Protein AF-A0A935RMK0-F1 (afdb_monomer)

Foldseek 3Di:
DLVLVCVVCVVVVWHWDDDPLFSTWTCDVATETEDEFEDDLVCNVVRVVVLLVSQVVCCVVVVPVRYQAEYEYQADDDPVCVVVCCCQCVVPRYWYWYCHPVDTDTD

Nearest PDB structures (foldseek):
  1wtd-assembly1_B  TM=5.686E-01  e=7.836E-02  Escherichia coli
  1wtd-assembly1_A  TM=5.233E-01  e=7.557E-01  Escherichia coli
  5ekp-assembly1_A  TM=4.019E-01  e=1.573E+00  Synechocystis sp. PCC 6803 substr. Kazusa

Mean predicted aligned error: 4.11 Å

Secondary structure (DSSP, 8-state):
-HHHHHHHHHHTT---B--SS-SEEEEESEEEEEEEE---TTTHHHHHHHHHHHHHHHHHHTT-TTPEEEEEESS---TTTTHHHHIIIIIS-EEEEEEETTEEEE-

Solvent-accessible surface area (backbone atoms only — not comparable to full-atom values): 6062 Å² total; per-residue (Å²): 105,73,69,60,54,39,50,52,38,41,75,73,73,26,63,64,42,67,56,100,86,40,72,33,32,36,61,69,102,48,46,38,42,37,39,78,34,86,45,48,95,89,43,39,71,63,44,51,56,52,41,54,53,49,52,56,49,50,34,58,78,69,72,34,90,80,45,44,36,34,42,34,29,41,45,67,75,48,87,89,50,45,66,52,54,54,49,29,47,72,74,62,62,25,47,59,32,23,45,38,93,88,39,79,46,72,130

Structure (mmCIF, N/CA/C/O backbone):
data_AF-A0A935RMK0-F1
#
_entry.id   AF-A0A935RMK0-F1
#
loop_
_atom_site.group_PDB
_atom_site.id
_atom_site.type_symbol
_atom_site.label_atom_id
_atom_site.label_alt_id
_atom_site.label_comp_id
_atom_site.label_asym_id
_atom_site.label_entity_id
_atom_site.label_seq_id
_atom_site.pdbx_PDB_ins_code
_atom_site.Cartn_x
_atom_site.Cartn_y
_atom_site.Cartn_z
_atom_site.occupancy
_atom_site.B_iso_or_equiv
_atom_site.auth_seq_id
_atom_site.auth_comp_id
_atom_site.auth_asym_id
_atom_site.auth_atom_id
_atom_site.pdbx_PDB_model_num
ATOM 1 N N . MET A 1 1 ? -1.216 5.106 -11.099 1.00 72.62 1 MET A N 1
ATOM 2 C CA . MET A 1 1 ? -1.247 4.605 -9.718 1.00 72.62 1 MET A CA 1
ATOM 3 C C . MET A 1 1 ? -2.367 5.199 -8.866 1.00 72.62 1 MET A C 1
ATOM 5 O O . MET A 1 1 ? -3.455 4.656 -8.978 1.00 72.62 1 MET A O 1
ATOM 9 N N . ILE A 1 2 ? -2.209 6.303 -8.110 1.00 81.00 2 ILE A N 1
ATOM 10 C CA . ILE A 1 2 ? -3.229 6.750 -7.116 1.00 81.00 2 ILE A CA 1
ATOM 11 C C . ILE A 1 2 ? -4.658 6.828 -7.686 1.00 81.00 2 ILE A C 1
ATOM 13 O O . ILE A 1 2 ? -5.561 6.196 -7.141 1.00 81.00 2 ILE A O 1
ATOM 17 N N . ASN A 1 3 ? -4.862 7.544 -8.799 1.00 82.56 3 ASN A N 1
ATOM 18 C CA . ASN A 1 3 ? -6.203 7.743 -9.369 1.00 82.56 3 ASN A CA 1
ATOM 19 C C . ASN A 1 3 ? -6.888 6.425 -9.764 1.00 82.56 3 ASN A C 1
ATOM 21 O O . ASN A 1 3 ? -8.065 6.243 -9.483 1.00 82.56 3 ASN A O 1
ATOM 25 N N . ILE A 1 4 ? -6.146 5.481 -10.350 1.00 84.12 4 ILE A N 1
ATOM 26 C CA . ILE A 1 4 ? -6.695 4.188 -10.791 1.00 84.12 4 ILE A CA 1
ATOM 27 C C . ILE A 1 4 ? -7.083 3.335 -9.583 1.00 84.12 4 ILE A C 1
ATOM 29 O O . ILE A 1 4 ? -8.146 2.711 -9.577 1.00 84.12 4 ILE A O 1
ATOM 33 N N . THR A 1 5 ? -6.249 3.316 -8.540 1.00 85.94 5 THR A N 1
ATOM 34 C CA . THR A 1 5 ? -6.585 2.598 -7.307 1.00 85.94 5 THR A CA 1
ATOM 35 C C . THR A 1 5 ? -7.812 3.220 -6.639 1.00 85.94 5 THR A C 1
ATOM 37 O O . THR A 1 5 ? -8.713 2.493 -6.230 1.00 85.94 5 THR A O 1
ATOM 40 N N . ALA A 1 6 ? -7.909 4.553 -6.599 1.00 88.88 6 ALA A N 1
ATOM 41 C CA . ALA A 1 6 ? -9.068 5.259 -6.055 1.00 88.88 6 ALA A CA 1
ATOM 42 C C . ALA A 1 6 ? -10.364 4.976 -6.841 1.00 88.88 6 ALA A C 1
ATOM 44 O O . ALA A 1 6 ? -11.414 4.741 -6.238 1.00 88.88 6 ALA A O 1
ATOM 45 N N . GLU A 1 7 ? -10.298 4.937 -8.174 1.00 89.38 7 GLU A N 1
ATOM 46 C CA . GLU A 1 7 ? -11.427 4.569 -9.038 1.00 89.38 7 GLU A CA 1
ATOM 47 C C . GLU A 1 7 ? -11.905 3.141 -8.768 1.00 89.38 7 GLU A C 1
ATOM 49 O O . GLU A 1 7 ? -13.105 2.902 -8.640 1.00 89.38 7 GLU A O 1
ATOM 54 N N . ARG A 1 8 ? -10.980 2.190 -8.618 1.00 87.12 8 ARG A N 1
ATOM 55 C CA . ARG A 1 8 ? -11.317 0.788 -8.328 1.00 87.12 8 ARG A CA 1
ATOM 56 C C . ARG A 1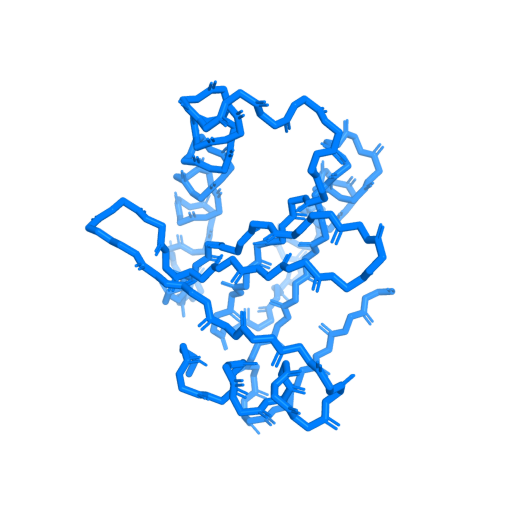 8 ? -11.903 0.605 -6.934 1.00 87.12 8 ARG A C 1
ATOM 58 O O . ARG A 1 8 ? -12.873 -0.132 -6.789 1.00 87.12 8 ARG A O 1
ATOM 65 N N . ILE A 1 9 ? -11.364 1.305 -5.936 1.00 89.50 9 ILE A N 1
ATOM 66 C CA . ILE A 1 9 ? -11.954 1.357 -4.594 1.00 89.50 9 ILE A CA 1
ATOM 67 C C . ILE A 1 9 ? -13.390 1.883 -4.674 1.00 89.50 9 ILE A C 1
ATOM 69 O O . ILE A 1 9 ? -14.294 1.282 -4.098 1.00 89.50 9 ILE A O 1
ATOM 73 N N . SER A 1 10 ? -13.612 2.958 -5.434 1.00 91.88 10 SER A N 1
ATOM 74 C CA . SER A 1 10 ? -14.947 3.537 -5.622 1.00 91.88 10 SER A CA 1
ATOM 75 C C . SER A 1 10 ? -15.898 2.574 -6.334 1.00 91.88 10 SER A C 1
ATOM 77 O O . SER A 1 10 ? -17.044 2.415 -5.920 1.00 91.88 10 SER A O 1
ATOM 79 N N . ALA A 1 11 ? -15.422 1.874 -7.367 1.00 89.94 11 ALA A N 1
ATOM 80 C CA . ALA A 1 11 ? -16.191 0.855 -8.082 1.00 89.94 11 ALA A CA 1
ATOM 81 C C . ALA A 1 11 ? -16.556 -0.349 -7.196 1.00 89.94 11 ALA A C 1
ATOM 83 O O . ALA A 1 11 ? -17.594 -0.971 -7.408 1.00 89.94 11 ALA A O 1
ATOM 84 N N . ALA A 1 12 ? -15.738 -0.647 -6.183 1.00 87.81 12 ALA A N 1
ATOM 85 C CA . ALA A 1 12 ? -16.020 -1.650 -5.159 1.00 87.81 12 ALA A CA 1
ATOM 86 C C . ALA A 1 12 ? -16.952 -1.142 -4.036 1.00 87.81 12 ALA A C 1
ATOM 88 O O . ALA A 1 12 ? -17.217 -1.874 -3.087 1.00 87.81 12 ALA A O 1
ATOM 89 N N . GLY A 1 13 ? -17.458 0.095 -4.127 1.00 91.62 13 GLY A N 1
ATOM 90 C CA . GLY A 1 13 ? -18.352 0.701 -3.133 1.00 91.62 13 GLY A CA 1
ATOM 91 C C . GLY A 1 13 ? -17.638 1.409 -1.977 1.00 91.62 13 GLY A C 1
ATOM 92 O O . GLY A 1 13 ? -18.292 1.852 -1.034 1.00 91.62 13 GLY A O 1
ATOM 93 N N . GLY A 1 14 ? -16.312 1.536 -2.037 1.00 92.31 14 GLY A N 1
ATOM 94 C CA . GLY A 1 14 ? -15.513 2.219 -1.027 1.00 92.31 14 GLY A CA 1
ATOM 95 C C . GLY A 1 14 ? -15.442 3.725 -1.259 1.00 92.31 14 GLY A C 1
ATOM 96 O O . GLY A 1 14 ? -15.593 4.208 -2.376 1.00 92.31 14 GLY A O 1
ATOM 97 N N . ILE A 1 15 ? -15.161 4.487 -0.203 1.00 94.56 15 ILE A N 1
ATOM 98 C CA . ILE A 1 15 ? -14.905 5.929 -0.310 1.00 94.56 15 ILE A CA 1
ATOM 99 C C . ILE A 1 15 ? -13.404 6.160 -0.108 1.00 94.56 15 ILE A C 1
ATOM 101 O O . ILE A 1 15 ? -12.961 6.155 1.047 1.00 94.56 15 ILE A O 1
ATOM 105 N N . PRO A 1 16 ? -12.614 6.338 -1.185 1.00 94.12 16 PRO A N 1
ATOM 106 C CA . PRO A 1 16 ? -11.190 6.605 -1.054 1.00 94.12 16 PRO A CA 1
ATOM 107 C C . PRO A 1 16 ? -10.965 7.950 -0.357 1.00 94.12 16 PRO A C 1
ATOM 109 O O . PRO A 1 16 ? -11.588 8.959 -0.691 1.00 94.12 16 PRO A O 1
ATOM 112 N N . LYS A 1 17 ? -10.061 7.962 0.619 1.00 93.88 17 LYS A N 1
ATOM 113 C CA . LYS A 1 17 ? -9.628 9.152 1.356 1.00 93.88 17 LYS A CA 1
ATOM 114 C C . LYS A 1 17 ? -8.117 9.281 1.255 1.00 93.88 17 LYS A C 1
ATOM 116 O O . LYS A 1 17 ? -7.423 8.273 1.218 1.00 93.88 17 LYS A O 1
ATOM 121 N N . SER A 1 18 ? -7.613 10.503 1.264 1.00 94.00 18 SER A N 1
ATOM 122 C CA . SER A 1 18 ? -6.180 10.796 1.307 1.00 94.00 18 SER A CA 1
ATOM 123 C C . SER A 1 18 ? -5.923 12.008 2.197 1.00 94.00 18 SER A C 1
ATOM 125 O O . SER A 1 18 ? -6.848 12.754 2.539 1.00 94.00 18 SER A O 1
ATOM 127 N N . ASN A 1 19 ? -4.675 12.178 2.619 1.00 90.56 19 ASN A N 1
ATOM 128 C CA . ASN A 1 19 ? -4.190 13.380 3.293 1.00 90.56 19 ASN A CA 1
ATOM 129 C C . ASN A 1 19 ? -2.699 13.580 2.973 1.00 90.56 19 ASN A C 1
ATOM 131 O O . ASN A 1 19 ? -2.134 12.821 2.193 1.00 90.56 19 ASN A O 1
ATOM 135 N N . ASP A 1 20 ? -2.062 14.581 3.580 1.00 88.19 20 ASP A N 1
ATOM 136 C CA . ASP A 1 20 ? -0.653 14.911 3.306 1.00 88.19 20 ASP A CA 1
ATOM 137 C C . ASP A 1 20 ? 0.340 13.783 3.646 1.00 88.19 20 ASP A C 1
ATOM 139 O O . ASP A 1 20 ? 1.469 13.795 3.161 1.00 88.19 20 ASP A O 1
ATOM 143 N N . LEU A 1 21 ? -0.056 12.827 4.493 1.00 86.31 21 LEU A N 1
ATOM 144 C CA . LEU A 1 21 ? 0.762 11.678 4.885 1.00 86.31 21 LEU A CA 1
ATOM 145 C C . LEU A 1 21 ? 0.386 10.418 4.098 1.00 86.31 21 LEU A C 1
ATOM 147 O O . LEU A 1 21 ? 1.261 9.672 3.683 1.00 86.31 21 LEU A O 1
ATOM 151 N N . ILE A 1 22 ? -0.909 10.161 3.919 1.00 90.69 22 ILE A N 1
ATOM 152 C CA . ILE A 1 22 ? -1.433 8.895 3.407 1.00 90.69 22 ILE A CA 1
ATOM 153 C C . ILE A 1 22 ? -1.907 9.076 1.969 1.00 90.69 22 ILE A C 1
ATOM 155 O O . ILE A 1 22 ? -2.881 9.796 1.723 1.00 90.69 22 ILE A O 1
ATOM 159 N N . ASP A 1 23 ? -1.281 8.332 1.055 1.00 91.06 23 ASP A N 1
ATOM 160 C CA . ASP A 1 23 ? -1.640 8.323 -0.365 1.00 91.06 23 ASP A CA 1
ATOM 161 C C . ASP A 1 23 ? -3.103 7.923 -0.580 1.00 91.06 23 ASP A C 1
ATOM 163 O O . ASP A 1 23 ? -3.829 8.570 -1.339 1.00 91.06 23 ASP A O 1
ATOM 167 N N . LEU A 1 24 ? -3.542 6.844 0.080 1.00 94.62 24 LEU A N 1
ATOM 168 C CA . LEU A 1 24 ? -4.924 6.380 0.019 1.00 94.62 24 LEU A CA 1
ATOM 169 C C . LEU A 1 24 ? -5.297 5.568 1.261 1.00 94.62 24 LEU A C 1
ATOM 171 O O . LEU A 1 24 ? -4.513 4.773 1.769 1.00 94.62 24 LEU A O 1
ATOM 175 N N . ALA A 1 25 ? -6.531 5.714 1.715 1.00 95.62 25 ALA A N 1
ATOM 176 C CA . ALA A 1 25 ? -7.143 4.867 2.724 1.00 95.62 25 ALA A CA 1
ATOM 177 C C . ALA A 1 25 ? -8.619 4.643 2.395 1.00 95.62 25 ALA A C 1
ATOM 179 O O . ALA A 1 25 ? -9.280 5.511 1.819 1.00 95.62 25 ALA A O 1
ATOM 180 N N . VAL A 1 26 ? -9.154 3.491 2.787 1.00 96.31 26 VAL A N 1
ATOM 181 C CA . VAL A 1 26 ? -10.587 3.199 2.679 1.00 96.31 26 VAL A CA 1
ATOM 182 C C . VAL A 1 26 ? -11.039 2.278 3.804 1.00 96.31 26 VAL A C 1
ATOM 184 O O . VAL A 1 26 ? -10.255 1.490 4.322 1.00 96.31 26 VAL A O 1
ATOM 187 N N . ASN A 1 27 ? -12.316 2.378 4.165 1.00 94.81 27 ASN A N 1
ATOM 188 C CA . ASN A 1 27 ? -13.004 1.388 4.979 1.00 94.81 27 ASN A CA 1
ATOM 189 C C . ASN A 1 27 ? -13.986 0.606 4.085 1.00 94.81 27 ASN A C 1
ATOM 191 O O . ASN A 1 27 ? -14.873 1.210 3.479 1.00 94.81 27 ASN A O 1
ATOM 195 N N . LEU A 1 28 ? -13.773 -0.705 3.968 1.00 89.25 28 LEU A N 1
ATOM 196 C CA . LEU A 1 28 ? -14.586 -1.677 3.223 1.00 89.25 28 LEU A CA 1
ATOM 197 C C . LEU A 1 28 ? -14.747 -2.914 4.112 1.00 89.25 28 LEU A C 1
ATOM 199 O O . LEU A 1 28 ? -14.003 -3.882 3.963 1.00 89.25 28 LEU A O 1
ATOM 203 N N . ASP A 1 29 ? -15.616 -2.816 5.120 1.00 90.19 29 ASP A N 1
ATOM 204 C CA . ASP A 1 29 ? -15.750 -3.730 6.273 1.00 90.19 29 ASP A CA 1
ATOM 20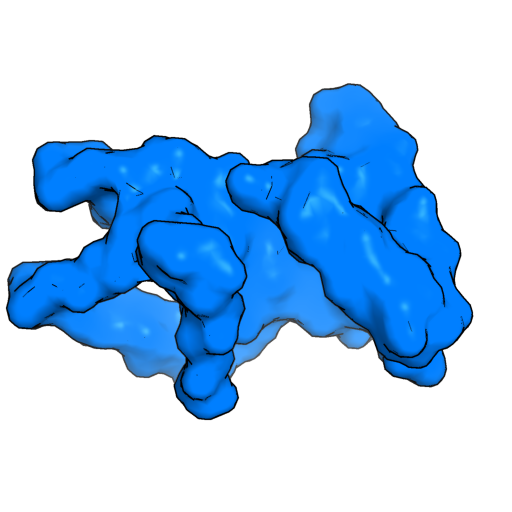5 C C . ASP A 1 29 ? -14.513 -3.794 7.193 1.00 90.19 29 ASP A C 1
ATOM 207 O O . ASP A 1 29 ? -14.652 -3.884 8.411 1.00 90.19 29 ASP A O 1
ATOM 211 N N . ASN A 1 30 ? -13.311 -3.634 6.635 1.00 93.62 30 ASN A N 1
ATOM 212 C CA . ASN A 1 30 ? -12.048 -3.428 7.332 1.00 93.62 30 ASN A CA 1
ATOM 213 C C . ASN A 1 30 ? -11.379 -2.125 6.872 1.00 93.62 30 ASN A C 1
ATOM 215 O O . ASN A 1 30 ? -11.663 -1.609 5.788 1.00 93.62 30 ASN A O 1
ATOM 219 N N . ASP A 1 31 ? -10.464 -1.601 7.688 1.00 96.25 31 ASP A N 1
ATOM 220 C CA . ASP A 1 31 ? -9.620 -0.473 7.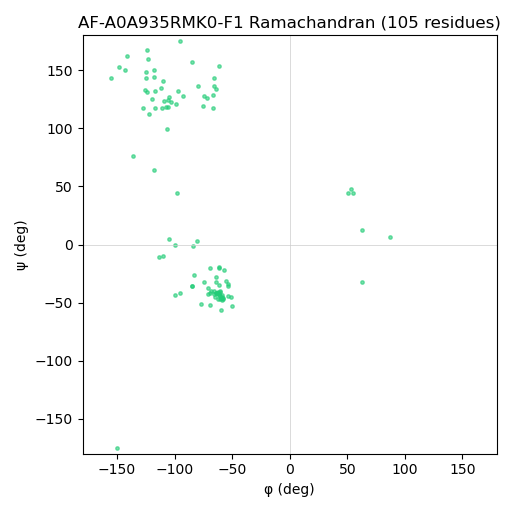296 1.00 96.25 31 ASP A CA 1
ATOM 221 C C . ASP A 1 31 ? -8.459 -0.948 6.414 1.00 96.25 31 ASP A C 1
ATOM 223 O O . ASP A 1 31 ? -7.796 -1.942 6.720 1.00 96.25 31 ASP A O 1
ATOM 227 N N . PHE A 1 32 ? -8.195 -0.205 5.342 1.00 96.81 32 PHE A N 1
ATOM 228 C CA . PHE A 1 32 ? -7.061 -0.396 4.444 1.00 96.81 32 PHE A CA 1
ATOM 229 C C . PHE A 1 32 ? -6.280 0.910 4.324 1.00 96.81 32 PHE A C 1
ATOM 231 O O . PHE A 1 32 ? -6.871 1.971 4.097 1.00 96.81 32 PHE A O 1
ATOM 238 N N . ILE A 1 33 ? -4.956 0.829 4.448 1.00 97.25 33 ILE A N 1
ATOM 239 C CA . ILE A 1 33 ? -4.030 1.950 4.254 1.00 97.25 33 ILE A CA 1
ATOM 240 C C . ILE A 1 33 ? -3.086 1.575 3.119 1.00 97.25 33 ILE A C 1
ATOM 242 O O . ILE A 1 33 ? -2.429 0.536 3.180 1.00 97.25 33 ILE A O 1
ATOM 246 N N . PHE A 1 34 ? -3.019 2.423 2.100 1.00 96.44 34 PHE A N 1
ATOM 247 C CA . PHE A 1 34 ? -2.204 2.208 0.917 1.00 96.44 34 PHE A CA 1
ATOM 248 C C . PHE A 1 34 ? -1.040 3.190 0.885 1.00 96.44 34 PHE A C 1
ATOM 250 O O . PHE A 1 34 ? -1.210 4.377 1.163 1.00 96.44 34 PHE A O 1
ATOM 257 N N . GLU A 1 35 ? 0.109 2.692 0.451 1.00 96.56 35 GLU A N 1
ATOM 258 C CA . GLU A 1 35 ? 1.276 3.491 0.092 1.00 96.56 35 GLU A CA 1
ATOM 259 C C . GLU A 1 35 ? 1.678 3.145 -1.341 1.00 96.56 35 GLU A C 1
ATOM 261 O O . GLU A 1 35 ? 1.798 1.972 -1.703 1.00 96.56 35 GLU A O 1
ATOM 266 N N . MET A 1 36 ? 1.897 4.167 -2.159 1.00 94.19 36 MET A N 1
ATOM 267 C CA . MET A 1 36 ? 2.129 4.048 -3.592 1.00 94.19 36 MET A CA 1
ATOM 268 C C . MET A 1 36 ? 3.590 4.366 -3.900 1.00 94.19 36 MET A C 1
ATOM 270 O O . MET A 1 36 ? 4.099 5.444 -3.599 1.00 94.19 36 MET A O 1
ATOM 274 N N . LYS A 1 37 ? 4.293 3.437 -4.547 1.00 93.69 37 LYS A N 1
ATOM 275 C CA . LYS A 1 37 ? 5.719 3.569 -4.854 1.00 93.69 37 LYS A CA 1
ATOM 276 C C . LYS A 1 37 ? 6.003 3.473 -6.342 1.00 93.69 37 LYS A C 1
ATOM 278 O O . LYS A 1 37 ? 5.916 2.406 -6.951 1.00 93.69 37 LYS A O 1
ATOM 283 N N . SER A 1 38 ? 6.437 4.597 -6.910 1.00 92.06 38 SER A N 1
ATOM 284 C CA . SER A 1 38 ? 7.051 4.611 -8.235 1.00 92.06 38 SER A CA 1
ATOM 285 C C . SER A 1 38 ? 8.383 3.881 -8.191 1.00 92.06 38 SER A C 1
ATOM 287 O O . SER A 1 38 ? 9.301 4.269 -7.459 1.00 92.06 38 SER A O 1
ATOM 289 N N . THR A 1 39 ? 8.468 2.796 -8.953 1.00 92.25 39 THR A N 1
ATOM 290 C CA . THR A 1 39 ? 9.578 1.848 -8.899 1.00 92.25 39 THR A CA 1
ATOM 291 C C . THR A 1 39 ? 10.218 1.642 -10.265 1.00 92.25 39 THR A C 1
ATOM 293 O O . THR A 1 39 ? 9.565 1.625 -11.305 1.00 92.25 39 THR A O 1
ATOM 296 N N . THR A 1 40 ? 11.535 1.481 -10.248 1.00 90.31 40 THR A N 1
ATOM 297 C CA . THR A 1 40 ? 12.370 1.028 -11.360 1.00 90.31 40 THR A CA 1
ATOM 298 C C . THR A 1 40 ? 13.154 -0.197 -10.905 1.00 90.31 40 THR A C 1
ATOM 300 O O . THR A 1 40 ? 13.248 -0.464 -9.701 1.00 90.31 40 THR A O 1
ATOM 303 N N . ASP A 1 41 ? 13.771 -0.912 -11.846 1.00 87.38 41 ASP A N 1
ATOM 304 C CA . ASP A 1 41 ? 14.613 -2.072 -11.528 1.00 87.38 41 ASP A CA 1
ATOM 305 C C . ASP A 1 41 ? 15.737 -1.730 -10.534 1.00 87.38 41 ASP A C 1
ATOM 307 O O . ASP A 1 41 ? 16.081 -2.542 -9.675 1.00 87.38 41 ASP A O 1
ATOM 311 N N . ASP A 1 42 ? 16.240 -0.493 -10.578 1.00 91.06 42 ASP A N 1
ATOM 312 C CA . ASP A 1 42 ? 17.339 -0.031 -9.726 1.00 91.06 42 ASP A CA 1
ATOM 313 C C . ASP A 1 42 ? 16.895 0.415 -8.327 1.00 91.06 42 ASP A C 1
ATOM 315 O O . ASP A 1 42 ? 17.690 0.403 -7.384 1.00 91.06 42 ASP A O 1
ATOM 319 N N . ASN A 1 43 ? 15.640 0.849 -8.164 1.00 94.44 43 ASN A N 1
ATOM 320 C CA . ASN A 1 43 ? 15.201 1.506 -6.931 1.00 94.44 43 ASN A CA 1
ATOM 321 C C . ASN A 1 43 ? 14.165 0.709 -6.123 1.00 94.44 43 ASN A C 1
ATOM 323 O O . ASN A 1 43 ? 13.932 1.063 -4.960 1.00 94.44 43 ASN A O 1
ATOM 327 N N . VAL A 1 44 ? 13.594 -0.364 -6.686 1.00 94.19 44 VAL A N 1
ATOM 328 C CA . VAL A 1 44 ? 12.460 -1.113 -6.115 1.00 94.19 44 VAL A CA 1
ATOM 329 C C . VAL A 1 44 ? 12.688 -1.509 -4.655 1.00 94.19 44 VAL A C 1
ATOM 331 O O . VAL A 1 44 ? 11.858 -1.233 -3.792 1.00 94.19 44 VAL A O 1
ATOM 334 N N . ARG A 1 45 ? 13.883 -2.015 -4.325 1.00 94.88 45 ARG A N 1
ATOM 335 C CA . ARG A 1 45 ? 14.254 -2.383 -2.949 1.00 94.88 45 ARG A CA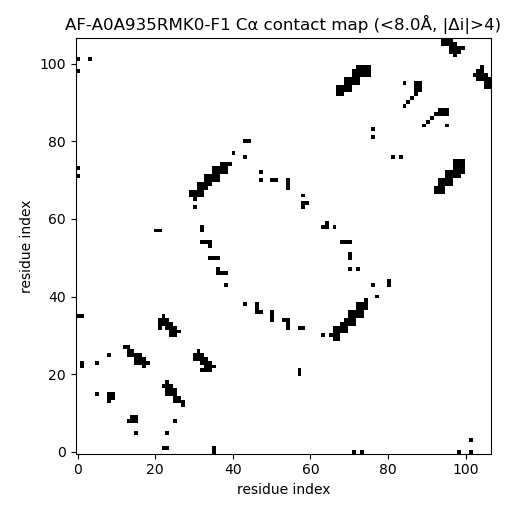 1
ATOM 336 C C . ARG A 1 45 ? 14.198 -1.201 -1.987 1.00 94.88 45 ARG A C 1
ATOM 338 O O . ARG A 1 45 ? 13.755 -1.340 -0.849 1.00 94.88 45 ARG A O 1
ATOM 345 N N . SER A 1 46 ? 14.723 -0.055 -2.413 1.00 96.62 46 SER A N 1
ATOM 346 C CA . SER A 1 46 ? 14.786 1.142 -1.572 1.00 96.62 46 SER A CA 1
ATOM 347 C C . SER A 1 46 ? 13.398 1.744 -1.361 1.00 96.62 46 SER A C 1
ATOM 349 O O . SER A 1 46 ? 13.086 2.172 -0.252 1.00 96.62 46 SER A O 1
ATOM 351 N N . GLN A 1 47 ? 12.549 1.711 -2.390 1.00 96.94 47 GLN A N 1
ATOM 352 C CA . GLN A 1 47 ? 11.184 2.219 -2.326 1.00 96.94 47 GLN A CA 1
ATOM 353 C C . GLN A 1 47 ? 10.283 1.336 -1.470 1.00 96.94 47 GLN A C 1
ATOM 355 O O . GLN A 1 47 ? 9.562 1.865 -0.629 1.00 96.94 47 GLN A O 1
ATOM 360 N N . ILE A 1 48 ? 10.391 0.010 -1.596 1.00 96.25 48 ILE A N 1
ATOM 361 C CA . ILE A 1 48 ? 9.642 -0.927 -0.750 1.00 96.25 48 ILE A CA 1
ATOM 362 C C . ILE A 1 48 ? 9.991 -0.720 0.720 1.00 96.25 48 ILE A C 1
ATOM 364 O O . ILE A 1 48 ? 9.102 -0.587 1.550 1.00 96.25 48 ILE A O 1
ATOM 368 N N . ARG A 1 49 ? 11.281 -0.603 1.057 1.00 97.50 49 ARG A N 1
ATOM 369 C CA . ARG A 1 49 ? 11.709 -0.355 2.445 1.00 97.50 49 ARG A CA 1
ATOM 370 C C . ARG A 1 49 ? 11.124 0.931 3.022 1.00 97.50 49 ARG A C 1
ATOM 372 O O . ARG A 1 49 ? 10.674 0.919 4.162 1.00 97.50 49 ARG A O 1
ATOM 379 N N . LYS A 1 50 ? 11.120 2.011 2.234 1.00 97.88 50 LYS A N 1
ATOM 380 C CA . LYS A 1 50 ? 10.484 3.277 2.622 1.00 97.88 50 LYS A CA 1
ATOM 381 C C . LYS A 1 50 ? 8.980 3.095 2.820 1.00 97.88 50 LYS A C 1
ATOM 383 O O . LYS A 1 50 ? 8.460 3.486 3.860 1.00 97.88 50 LYS A O 1
ATOM 388 N N . GLY A 1 51 ? 8.317 2.434 1.873 1.00 97.69 51 GLY A N 1
ATOM 389 C CA . GLY A 1 51 ? 6.878 2.213 1.937 1.00 97.69 51 GLY A CA 1
ATOM 390 C C . GLY A 1 51 ? 6.457 1.379 3.144 1.00 97.69 51 GLY A C 1
ATOM 391 O O . GLY A 1 51 ? 5.520 1.746 3.837 1.00 97.69 51 GLY A O 1
ATOM 392 N N . VAL A 1 52 ? 7.215 0.334 3.484 1.00 98.31 52 VAL A N 1
ATOM 393 C CA . VAL A 1 52 ? 6.993 -0.457 4.706 1.00 98.31 52 VAL A CA 1
ATOM 394 C C . VAL A 1 52 ? 7.089 0.414 5.959 1.00 98.31 52 VAL A C 1
ATOM 396 O O . VAL A 1 52 ? 6.209 0.346 6.814 1.00 98.31 52 VAL A O 1
ATOM 399 N N . SER A 1 53 ? 8.130 1.250 6.080 1.00 98.12 53 SER A N 1
ATOM 400 C CA . SER A 1 53 ? 8.253 2.138 7.245 1.00 98.12 53 SER A CA 1
ATOM 401 C C . SER A 1 53 ? 7.099 3.135 7.345 1.00 98.12 53 SER A C 1
ATOM 403 O O . SER A 1 53 ? 6.563 3.323 8.432 1.00 98.12 53 SER A O 1
ATOM 405 N N . GLN A 1 54 ? 6.681 3.707 6.216 1.00 98.12 54 GLN A N 1
ATOM 406 C CA . GLN A 1 54 ? 5.570 4.654 6.152 1.00 98.12 54 GLN A CA 1
ATOM 407 C C . GLN A 1 54 ? 4.242 3.990 6.523 1.00 98.12 54 GLN A C 1
ATOM 409 O O . GLN A 1 54 ? 3.516 4.508 7.359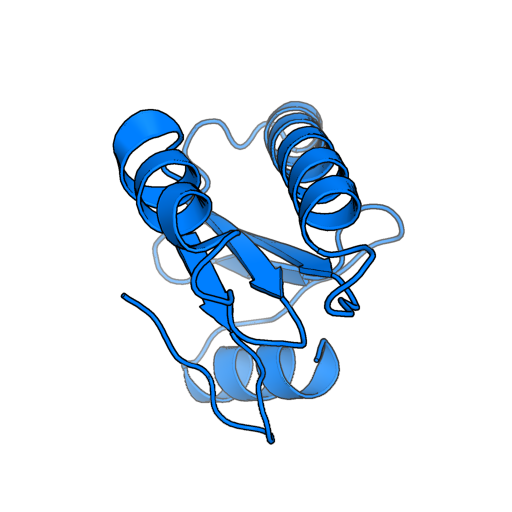 1.00 98.12 54 GLN A O 1
ATOM 414 N N . LEU A 1 55 ? 3.954 2.798 5.995 1.00 98.38 55 LEU A N 1
ATOM 415 C CA . LEU A 1 55 ? 2.731 2.059 6.314 1.00 98.38 55 LEU A CA 1
ATOM 416 C C . LEU A 1 55 ? 2.613 1.759 7.814 1.00 98.38 55 LEU A C 1
ATOM 418 O O . LEU A 1 55 ? 1.556 1.991 8.403 1.00 98.38 55 LEU A O 1
ATOM 422 N N . TYR A 1 56 ? 3.694 1.301 8.453 1.00 98.06 56 TYR A N 1
ATOM 423 C CA . TYR A 1 56 ? 3.692 1.091 9.903 1.00 98.06 56 TYR A CA 1
ATOM 424 C C . TYR A 1 56 ? 3.542 2.400 10.687 1.00 98.06 56 TYR A C 1
ATOM 426 O O . TYR A 1 56 ? 2.803 2.436 11.673 1.00 98.06 56 TYR A O 1
ATOM 434 N N . GLU A 1 57 ? 4.197 3.477 10.249 1.00 97.81 57 GLU A N 1
ATOM 435 C CA . GLU A 1 57 ? 4.052 4.801 10.855 1.00 97.81 57 GLU A CA 1
ATOM 436 C C . GLU A 1 57 ? 2.604 5.300 10.765 1.00 97.81 57 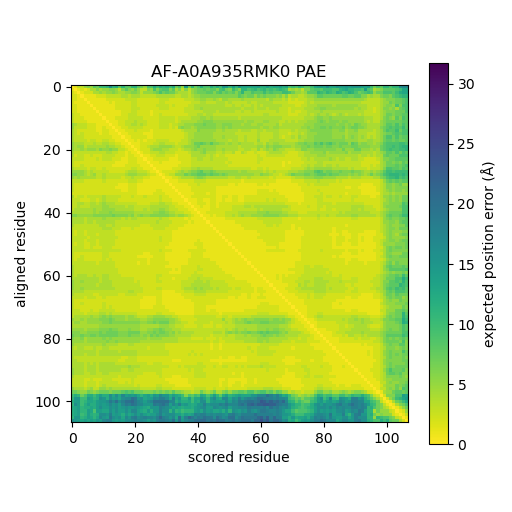GLU A C 1
ATOM 438 O O . GLU A 1 57 ? 2.028 5.710 11.771 1.00 97.81 57 GLU A O 1
ATOM 443 N N . TYR A 1 58 ? 1.967 5.196 9.600 1.00 96.69 58 TYR A N 1
ATOM 444 C CA . TYR A 1 58 ? 0.592 5.650 9.396 1.00 96.69 58 TYR A CA 1
ATOM 445 C C . TYR A 1 58 ? -0.394 4.824 10.214 1.00 96.69 58 TYR A C 1
ATOM 447 O O . TYR A 1 58 ? -1.279 5.386 10.859 1.00 96.69 58 TYR A O 1
ATOM 455 N N . LYS A 1 59 ? -0.208 3.500 10.256 1.00 96.12 59 LYS A N 1
ATOM 456 C CA . LYS A 1 59 ? -0.995 2.596 11.102 1.00 96.12 59 LYS A CA 1
ATOM 457 C C . LYS A 1 59 ? -0.978 3.036 12.567 1.00 96.12 59 LYS A C 1
ATOM 459 O O . LYS A 1 59 ? -2.025 3.083 13.217 1.00 96.12 59 LYS A O 1
ATOM 464 N N . TYR A 1 60 ? 0.207 3.400 13.058 1.00 96.81 60 TYR A N 1
ATOM 465 C CA . TYR A 1 60 ? 0.409 3.898 14.414 1.00 96.81 60 TYR A CA 1
ATOM 466 C C . TYR A 1 60 ? -0.217 5.286 14.625 1.00 96.81 60 TYR A C 1
ATOM 468 O O . TYR A 1 60 ? -1.028 5.459 15.534 1.00 96.81 60 TYR A O 1
ATOM 476 N N . LEU A 1 61 ? 0.092 6.264 13.766 1.00 95.44 61 LEU A N 1
ATOM 477 C CA . LEU A 1 61 ? -0.373 7.652 13.901 1.00 95.44 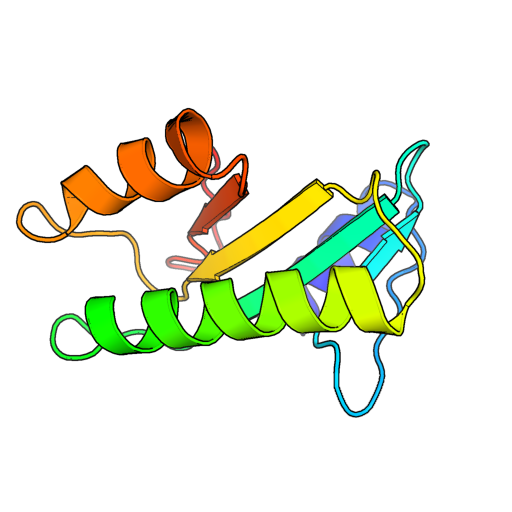61 LEU A CA 1
ATOM 478 C C . LEU A 1 61 ? -1.895 7.795 13.781 1.00 95.44 61 LEU A C 1
ATOM 480 O O . LEU A 1 61 ? -2.482 8.657 14.432 1.00 95.44 61 LEU A O 1
ATOM 484 N N . GLN A 1 62 ? -2.544 6.952 12.976 1.00 93.38 62 GLN A N 1
ATOM 485 C CA . GLN A 1 62 ? -4.002 6.949 12.820 1.00 93.38 62 GLN A CA 1
ATOM 486 C C . GLN A 1 62 ? -4.726 6.136 13.905 1.00 93.38 62 GLN A C 1
ATOM 488 O O . GLN A 1 62 ? -5.956 6.070 13.893 1.00 93.38 62 GLN A O 1
ATOM 493 N N . ASN A 1 63 ? -3.990 5.513 14.836 1.00 95.56 63 ASN A N 1
ATOM 494 C CA . ASN A 1 63 ? -4.529 4.606 15.849 1.00 95.56 63 ASN A CA 1
ATOM 495 C C . ASN A 1 63 ? -5.387 3.482 15.229 1.00 95.56 63 ASN A C 1
ATOM 497 O O . ASN A 1 63 ? -6.518 3.229 15.652 1.00 95.56 63 ASN A O 1
ATOM 501 N N . LYS A 1 64 ? -4.853 2.831 14.185 1.00 95.62 64 LYS A N 1
ATOM 502 C CA . LYS A 1 64 ? -5.517 1.760 13.424 1.00 95.62 64 LYS A CA 1
ATOM 503 C C . LYS A 1 64 ? -4.744 0.435 13.518 1.00 95.62 64 LYS A C 1
ATOM 505 O O . LYS A 1 64 ? -4.252 -0.051 12.502 1.00 95.62 64 LYS A O 1
ATOM 510 N N . PRO A 1 65 ? -4.614 -0.180 14.707 1.00 95.38 65 PRO A N 1
ATOM 511 C CA . PRO A 1 65 ? -3.798 -1.386 14.902 1.00 95.38 65 PRO A CA 1
ATOM 512 C C . PRO A 1 65 ? -4.267 -2.601 14.085 1.00 95.38 65 PRO A C 1
ATOM 514 O O . PRO A 1 65 ? -3.459 -3.484 13.803 1.00 95.38 65 PRO A O 1
ATOM 517 N N . ASP A 1 66 ? -5.516 -2.600 13.623 1.00 96.62 66 ASP A N 1
ATOM 518 C CA . ASP A 1 66 ? -6.102 -3.685 12.829 1.00 96.62 66 ASP A CA 1
ATOM 519 C C . ASP A 1 66 ? -6.222 -3.341 11.335 1.00 96.62 66 ASP A C 1
ATOM 521 O O . ASP A 1 66 ? -6.781 -4.114 10.563 1.00 96.62 66 ASP A O 1
ATOM 525 N N . ALA A 1 67 ? -5.706 -2.183 10.894 1.00 96.88 67 ALA A N 1
ATOM 526 C CA . ALA A 1 67 ? -5.723 -1.847 9.474 1.00 96.88 67 ALA A CA 1
ATOM 527 C C . ALA A 1 67 ? -4.845 -2.805 8.662 1.00 96.88 67 ALA A C 1
ATOM 529 O O . ALA A 1 67 ? -3.697 -3.089 9.035 1.00 96.88 67 ALA A O 1
ATOM 530 N N . ASN A 1 68 ? -5.389 -3.218 7.519 1.00 97.50 68 ASN A N 1
ATOM 531 C CA . ASN A 1 68 ? -4.694 -3.951 6.474 1.00 97.50 68 ASN A CA 1
ATOM 532 C C . ASN A 1 68 ? -3.778 -2.982 5.726 1.00 97.50 68 ASN A C 1
ATOM 534 O O . ASN A 1 68 ? -4.206 -1.911 5.281 1.00 97.50 68 ASN A O 1
ATOM 538 N N . LEU A 1 69 ? -2.509 -3.347 5.602 1.00 98.00 69 LEU A N 1
ATOM 539 C CA . LEU A 1 69 ? -1.508 -2.523 4.942 1.00 98.00 69 LEU A CA 1
ATOM 540 C C . LEU A 1 69 ? -1.338 -2.987 3.505 1.00 98.00 69 LEU A C 1
ATOM 542 O O . LEU A 1 69 ? -1.192 -4.179 3.249 1.00 98.00 69 LEU A O 1
ATOM 546 N N . VAL A 1 70 ? -1.346 -2.039 2.574 1.00 96.62 70 VAL A N 1
ATOM 547 C CA . VAL A 1 70 ? -1.233 -2.322 1.147 1.00 96.62 70 VAL A CA 1
ATOM 548 C C . VAL A 1 70 ? -0.104 -1.490 0.563 1.00 96.62 70 VAL A C 1
ATOM 550 O O . VAL A 1 70 ? -0.151 -0.262 0.549 1.00 96.62 70 VAL A O 1
ATOM 553 N N . LEU A 1 71 ? 0.925 -2.154 0.056 1.00 96.12 71 LEU A N 1
ATOM 554 C CA . LEU A 1 71 ? 1.986 -1.507 -0.696 1.00 96.12 71 LEU A CA 1
ATOM 555 C C . LEU A 1 71 ? 1.716 -1.695 -2.185 1.00 96.12 71 LEU A C 1
ATOM 557 O O . LEU A 1 71 ? 1.648 -2.822 -2.670 1.00 96.12 71 LEU A O 1
ATOM 561 N N . VAL A 1 72 ? 1.588 -0.595 -2.918 1.00 93.75 72 VAL A N 1
ATOM 562 C CA . VAL A 1 72 ? 1.404 -0.625 -4.369 1.00 93.75 72 VAL A CA 1
ATOM 563 C C . VAL A 1 72 ? 2.702 -0.203 -5.040 1.00 93.75 72 VAL A C 1
ATOM 565 O O . VAL A 1 72 ? 3.232 0.872 -4.760 1.00 93.75 72 VAL A O 1
ATOM 568 N N . VAL A 1 73 ? 3.225 -1.040 -5.930 1.00 92.00 73 VAL A N 1
ATOM 569 C CA . VAL A 1 73 ? 4.434 -0.759 -6.710 1.00 92.00 73 VAL A CA 1
ATOM 570 C C . VAL A 1 73 ? 4.086 -0.586 -8.183 1.00 92.00 73 VAL A C 1
ATOM 572 O O . VAL A 1 73 ? 3.332 -1.366 -8.755 1.00 92.00 73 VAL A O 1
ATOM 575 N N . GLU A 1 74 ? 4.650 0.442 -8.815 1.00 88.56 74 GLU A N 1
ATOM 576 C CA . GLU A 1 74 ? 4.407 0.733 -10.237 1.00 88.56 74 GLU A CA 1
ATOM 577 C C . GLU A 1 74 ? 4.867 -0.400 -11.169 1.00 88.56 74 GLU A C 1
ATOM 579 O O . GLU A 1 74 ? 4.240 -0.660 -12.193 1.00 88.56 74 GLU A O 1
ATOM 584 N N . ARG A 1 75 ? 5.958 -1.092 -10.825 1.00 85.38 75 ARG A N 1
ATOM 585 C CA . ARG A 1 75 ? 6.488 -2.208 -11.611 1.00 85.38 75 ARG A CA 1
ATOM 586 C C . ARG A 1 75 ? 6.466 -3.508 -10.816 1.00 85.38 75 ARG A C 1
ATOM 588 O O . ARG A 1 75 ? 6.733 -3.483 -9.614 1.00 85.38 75 ARG A O 1
ATOM 595 N N . PRO A 1 76 ? 6.200 -4.648 -11.480 1.00 83.94 76 PRO A N 1
ATOM 596 C CA . PRO A 1 76 ? 6.287 -5.950 -10.836 1.00 83.94 76 PRO A CA 1
ATOM 597 C C . PRO A 1 76 ? 7.711 -6.221 -10.341 1.00 83.94 76 PRO A C 1
ATOM 599 O O . PRO A 1 76 ? 8.691 -5.704 -10.885 1.00 83.94 76 PRO A O 1
ATOM 602 N N . LEU A 1 77 ? 7.823 -7.059 -9.311 1.00 88.75 77 LEU A N 1
ATOM 603 C CA . LEU A 1 77 ? 9.119 -7.515 -8.823 1.00 88.75 77 LEU A CA 1
ATOM 604 C C . LEU A 1 77 ? 9.805 -8.384 -9.882 1.00 88.75 77 LEU A C 1
ATOM 606 O O . LEU A 1 77 ? 9.160 -9.135 -10.612 1.00 88.75 77 LEU A O 1
ATOM 610 N N . ASN A 1 78 ? 11.127 -8.261 -9.975 1.00 88.19 78 ASN A N 1
ATOM 611 C CA . ASN A 1 78 ? 11.936 -9.103 -10.846 1.00 88.19 78 ASN A CA 1
ATOM 612 C C . ASN A 1 78 ? 12.503 -10.286 -10.050 1.00 88.19 78 ASN A C 1
ATOM 614 O O . ASN A 1 78 ? 12.375 -10.355 -8.829 1.00 88.19 78 ASN A O 1
ATOM 618 N N . VAL A 1 79 ? 13.186 -11.208 -10.731 1.00 88.06 79 VAL A N 1
ATOM 619 C CA . VAL A 1 79 ? 13.738 -12.429 -10.110 1.00 88.06 79 VAL A CA 1
ATOM 620 C C . VAL A 1 79 ? 14.624 -12.124 -8.892 1.00 88.06 79 VAL A C 1
ATOM 622 O O . VAL A 1 79 ? 14.619 -12.877 -7.922 1.00 88.06 79 VAL A O 1
ATOM 625 N N . VAL A 1 80 ? 15.359 -11.006 -8.904 1.00 88.75 80 VAL A N 1
ATOM 626 C CA . VAL A 1 80 ? 16.253 -10.609 -7.803 1.00 88.75 80 VAL A CA 1
ATOM 627 C C . VAL A 1 80 ? 15.470 -10.085 -6.598 1.00 88.75 80 VAL A C 1
ATOM 629 O O . VAL A 1 80 ? 15.899 -10.261 -5.455 1.00 88.75 80 VAL A O 1
ATOM 632 N N . THR A 1 81 ? 14.329 -9.436 -6.824 1.00 91.06 81 THR A N 1
ATOM 633 C CA . THR A 1 81 ? 13.481 -8.879 -5.762 1.00 91.06 81 THR A CA 1
ATOM 634 C C . THR A 1 81 ? 12.286 -9.751 -5.405 1.00 91.06 81 THR A C 1
ATOM 636 O O . THR A 1 81 ? 11.585 -9.413 -4.459 1.00 91.06 81 THR A O 1
ATOM 639 N N . GLN A 1 82 ? 12.105 -10.900 -6.061 1.00 90.06 82 GLN A N 1
ATOM 640 C CA . GLN A 1 82 ? 10.967 -11.803 -5.868 1.00 90.06 82 GLN A CA 1
ATOM 641 C C . GLN A 1 82 ? 10.755 -12.219 -4.407 1.00 90.06 82 GLN A C 1
ATOM 643 O O . GLN A 1 82 ? 9.618 -12.307 -3.956 1.00 90.06 82 GLN A O 1
ATOM 648 N N . TRP A 1 83 ? 11.838 -12.403 -3.644 1.00 93.88 83 TRP A N 1
ATOM 649 C CA . TRP A 1 83 ? 11.775 -12.734 -2.213 1.00 93.88 83 TRP A CA 1
ATOM 650 C C . TRP A 1 83 ? 10.993 -11.700 -1.385 1.00 93.88 83 TRP A C 1
ATOM 652 O O . TRP A 1 83 ? 10.525 -12.007 -0.291 1.00 93.88 83 TRP A O 1
ATOM 662 N N . MET A 1 84 ? 10.845 -10.465 -1.882 1.00 94.50 84 MET A N 1
ATOM 663 C CA . MET A 1 84 ? 10.084 -9.429 -1.189 1.00 94.50 84 MET A CA 1
ATOM 664 C C . MET A 1 84 ? 8.582 -9.714 -1.164 1.00 94.50 84 MET A C 1
ATOM 666 O O . MET A 1 84 ? 7.928 -9.180 -0.279 1.00 94.50 84 MET A O 1
ATOM 670 N N . HIS A 1 85 ? 8.047 -10.558 -2.057 1.00 92.81 85 HIS A N 1
ATOM 671 C CA . HIS A 1 85 ? 6.663 -11.038 -1.936 1.00 92.81 85 HIS A CA 1
ATOM 672 C C . HIS A 1 85 ? 6.468 -11.778 -0.609 1.00 92.81 85 HIS A C 1
ATOM 674 O O . HIS A 1 85 ? 5.651 -11.368 0.207 1.00 92.81 85 HIS A O 1
ATOM 680 N N . GLU A 1 86 ? 7.276 -12.812 -0.355 1.00 93.25 86 GLU A N 1
ATOM 681 C CA . GLU A 1 86 ? 7.198 -13.602 0.882 1.00 93.25 86 GLU A CA 1
ATOM 682 C C . GLU A 1 86 ? 7.470 -12.734 2.116 1.00 93.25 86 GLU A C 1
ATOM 684 O O . GLU A 1 86 ? 6.750 -12.806 3.110 1.00 93.25 86 GLU A O 1
ATOM 689 N N . TYR A 1 87 ? 8.469 -11.851 2.036 1.00 96.50 87 TYR A N 1
ATOM 690 C CA . TYR A 1 87 ? 8.764 -10.913 3.118 1.00 96.50 87 TYR A CA 1
ATOM 691 C C . TYR A 1 87 ? 7.595 -9.964 3.424 1.00 96.50 87 TYR A C 1
ATOM 693 O O . TYR A 1 87 ? 7.345 -9.670 4.586 1.00 96.50 87 TYR A O 1
ATOM 701 N N . LEU A 1 88 ? 6.886 -9.450 2.418 1.00 97.00 88 LEU A N 1
ATOM 702 C CA . LEU A 1 88 ? 5.785 -8.516 2.654 1.00 97.00 88 LEU A CA 1
ATOM 703 C C . LEU A 1 88 ? 4.527 -9.240 3.130 1.00 97.00 88 LEU A C 1
ATOM 705 O O . LEU A 1 88 ? 3.986 -8.884 4.171 1.00 97.00 88 LEU A O 1
ATOM 709 N N . GLU A 1 89 ? 4.092 -10.277 2.424 1.00 95.12 89 GLU A N 1
ATOM 710 C CA . GLU A 1 89 ? 2.783 -10.884 2.676 1.00 95.12 89 GLU A CA 1
ATOM 711 C C . GLU A 1 89 ? 2.809 -11.924 3.795 1.00 95.12 89 GLU A C 1
ATOM 713 O O . GLU A 1 89 ? 1.861 -12.005 4.566 1.00 95.12 89 GLU A O 1
ATOM 718 N N . GLN A 1 90 ? 3.890 -12.702 3.926 1.00 94.31 90 GLN A N 1
ATOM 719 C CA . GLN A 1 90 ? 3.957 -13.788 4.912 1.00 94.31 90 GLN A CA 1
ATOM 720 C C . GLN A 1 90 ? 4.635 -13.354 6.217 1.00 94.31 90 GLN A C 1
ATOM 722 O O . GLN A 1 90 ? 4.166 -13.717 7.292 1.00 94.31 90 GLN A O 1
ATOM 727 N N . ASP A 1 91 ? 5.734 -12.590 6.146 1.00 97.31 91 ASP A N 1
ATOM 728 C CA . ASP A 1 91 ? 6.462 -12.133 7.347 1.00 97.31 91 ASP A CA 1
ATOM 729 C C . ASP A 1 91 ? 5.867 -10.850 7.944 1.00 97.31 91 ASP A C 1
ATOM 731 O O . ASP A 1 91 ? 5.863 -10.678 9.164 1.00 97.31 91 ASP A O 1
ATOM 735 N N . ARG A 1 92 ? 5.374 -9.930 7.103 1.00 97.06 92 ARG A N 1
ATOM 736 C CA . ARG A 1 92 ? 4.983 -8.575 7.534 1.00 97.06 92 ARG A CA 1
ATOM 737 C C . ARG A 1 92 ? 3.492 -8.286 7.519 1.00 97.06 92 ARG A C 1
ATOM 739 O O . ARG A 1 92 ? 3.119 -7.252 8.078 1.00 97.06 92 ARG A O 1
ATOM 746 N N . ASP A 1 93 ? 2.689 -9.173 6.935 1.00 96.31 93 ASP A N 1
ATOM 747 C CA . ASP A 1 93 ? 1.244 -8.994 6.744 1.00 96.31 93 ASP A CA 1
ATOM 748 C C . ASP A 1 93 ? 0.915 -7.678 6.003 1.00 96.31 93 ASP A C 1
ATOM 750 O O . ASP A 1 93 ? 0.073 -6.871 6.400 1.00 96.31 93 ASP A O 1
ATOM 754 N N . ILE A 1 94 ? 1.679 -7.414 4.938 1.00 97.69 94 ILE A N 1
ATOM 755 C CA . ILE A 1 94 ? 1.506 -6.283 4.026 1.00 97.69 94 ILE A CA 1
ATOM 756 C C . ILE A 1 94 ? 1.178 -6.847 2.646 1.00 97.69 94 ILE A C 1
ATOM 758 O O . ILE A 1 94 ? 2.010 -7.510 2.029 1.00 97.69 94 ILE A O 1
ATOM 762 N N . LEU A 1 95 ? -0.011 -6.529 2.138 1.00 95.38 95 LEU A N 1
ATOM 763 C CA . LEU A 1 95 ? -0.436 -6.902 0.791 1.00 95.38 95 LEU A CA 1
ATOM 764 C C . LEU A 1 95 ? 0.414 -6.158 -0.239 1.00 95.38 95 LEU A C 1
ATOM 766 O O . LEU A 1 95 ? 0.529 -4.930 -0.174 1.00 95.38 95 LEU A O 1
ATOM 770 N N . LEU A 1 96 ? 0.989 -6.879 -1.201 1.00 92.88 96 LEU A N 1
ATOM 771 C CA . LEU A 1 96 ? 1.739 -6.276 -2.297 1.00 92.88 96 LEU A CA 1
ATOM 772 C C . LEU A 1 96 ? 0.891 -6.285 -3.568 1.00 92.88 96 LEU A C 1
ATOM 774 O O . LEU A 1 96 ? 0.486 -7.336 -4.056 1.00 92.88 96 LEU A O 1
ATOM 778 N N . LEU A 1 97 ? 0.672 -5.105 -4.143 1.00 89.12 97 LEU A N 1
ATOM 779 C CA . LEU A 1 97 ? -0.016 -4.956 -5.420 1.00 89.12 97 LEU A CA 1
ATOM 780 C C . LEU A 1 97 ? 0.924 -4.356 -6.463 1.00 89.12 97 LEU A C 1
ATOM 782 O O . LEU A 1 97 ? 1.569 -3.338 -6.220 1.00 89.12 97 LEU A O 1
ATOM 786 N N . GLY A 1 98 ? 0.981 -4.957 -7.648 1.00 84.12 98 GLY A N 1
ATOM 787 C CA . GLY A 1 98 ? 1.643 -4.345 -8.803 1.00 84.12 98 GLY A CA 1
ATOM 788 C C . GLY A 1 98 ? 0.640 -3.555 -9.640 1.00 84.12 98 GLY A C 1
ATOM 789 O O . GLY A 1 98 ? -0.361 -4.139 -10.033 1.00 84.12 98 GLY A O 1
ATOM 790 N N . ASP A 1 99 ? 0.905 -2.281 -9.948 1.00 69.94 99 ASP A N 1
ATOM 791 C CA . ASP A 1 99 ? 0.162 -1.462 -10.934 1.00 69.94 99 ASP A CA 1
ATOM 792 C C . ASP A 1 99 ? 0.898 -1.437 -12.290 1.00 69.94 99 ASP A C 1
ATOM 794 O O . ASP A 1 99 ? 1.090 -0.391 -12.910 1.00 69.94 99 ASP A O 1
ATOM 798 N N . GLY A 1 100 ? 1.370 -2.604 -12.738 1.00 58.44 100 GLY A N 1
ATOM 799 C CA . GLY A 1 100 ? 2.037 -2.734 -14.031 1.00 58.44 100 GLY A CA 1
ATOM 800 C C . GLY A 1 100 ? 1.023 -2.614 -15.170 1.00 58.44 100 GLY A C 1
ATOM 801 O O . GLY A 1 100 ? 0.038 -3.350 -15.199 1.00 58.44 100 GLY A O 1
ATOM 802 N N . ASP A 1 101 ? 1.251 -1.705 -16.120 1.00 54.78 101 ASP A N 1
ATOM 803 C CA . ASP A 1 101 ? 0.434 -1.538 -17.334 1.00 54.78 101 ASP A CA 1
ATOM 804 C C . ASP A 1 101 ? -1.089 -1.420 -17.072 1.00 54.78 101 ASP A C 1
ATOM 806 O O . ASP A 1 101 ? -1.902 -2.046 -17.761 1.00 54.78 101 ASP A O 1
ATOM 810 N N . ASN A 1 102 ? -1.504 -0.629 -16.069 1.00 52.12 102 ASN A N 1
ATOM 811 C CA . ASN A 1 102 ? -2.913 -0.464 -15.649 1.00 52.12 102 ASN A CA 1
ATOM 812 C C . ASN A 1 102 ? -3.592 -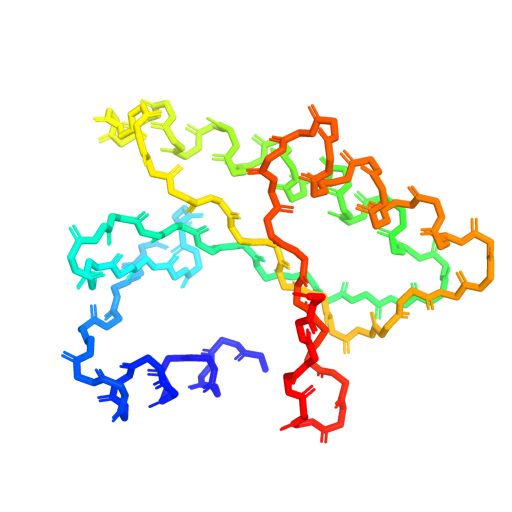1.750 -15.130 1.00 52.12 102 ASN A C 1
ATOM 814 O O . ASN A 1 102 ? -4.825 -1.806 -14.983 1.00 52.12 102 ASN A O 1
ATOM 818 N N . ARG A 1 103 ? -2.823 -2.805 -14.853 1.00 52.12 103 ARG A N 1
ATOM 819 C CA . ARG A 1 103 ? -3.321 -4.068 -14.313 1.00 52.12 103 ARG A CA 1
ATOM 820 C C . ARG A 1 103 ? -2.834 -4.217 -12.884 1.00 52.12 103 ARG A C 1
ATOM 822 O O . ARG A 1 103 ? -1.642 -4.319 -12.638 1.00 52.12 103 ARG A O 1
ATOM 829 N N . LEU A 1 104 ? -3.795 -4.267 -11.964 1.00 56.53 104 LEU A N 1
ATOM 830 C CA . LEU A 1 104 ? -3.540 -4.683 -10.596 1.00 56.53 104 LEU A CA 1
ATOM 83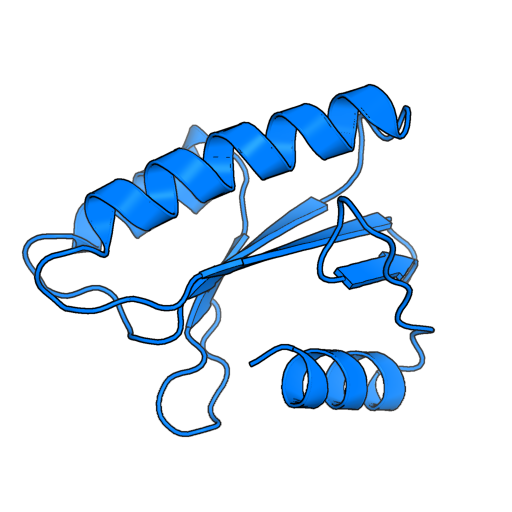1 C C . LEU A 1 104 ? -3.369 -6.195 -10.556 1.00 56.53 104 LEU A C 1
ATOM 833 O O . LEU A 1 104 ? -4.295 -6.932 -10.901 1.00 56.53 104 LEU A O 1
ATOM 837 N N . PHE A 1 105 ? -2.191 -6.625 -10.130 1.00 56.53 105 PHE A N 1
ATOM 838 C CA . PHE A 1 105 ? -1.918 -8.005 -9.754 1.00 56.53 105 PHE A CA 1
ATOM 839 C C . PHE A 1 105 ? -1.848 -8.064 -8.231 1.00 56.53 105 PHE A C 1
ATOM 841 O O . PHE A 1 105 ? -1.126 -7.268 -7.630 1.00 56.53 105 PHE A O 1
ATOM 848 N N . GLY A 1 106 ? -2.621 -8.968 -7.637 1.00 53.91 106 GLY A N 1
ATOM 849 C CA . GLY A 1 106 ? -2.500 -9.360 -6.236 1.00 53.91 106 GLY A CA 1
ATOM 850 C C . GLY A 1 106 ? -2.142 -10.839 -6.164 1.00 53.91 106 GLY A C 1
ATOM 851 O O . GLY A 1 106 ? -2.483 -11.592 -7.083 1.00 53.91 106 GLY A O 1
ATOM 852 N N . SER A 1 107 ? -1.415 -11.210 -5.118 1.00 48.44 107 SER A N 1
ATOM 853 C CA . SER A 1 107 ? -1.148 -12.603 -4.749 1.00 48.44 107 SER A CA 1
ATOM 854 C C . SER A 1 107 ? -2.381 -13.258 -4.137 1.00 48.44 107 SER A C 1
ATOM 856 O O . SER A 1 107 ? -3.155 -12.542 -3.460 1.00 48.44 107 SER A O 1
#

Sequence (107 aa):
MINITAERISAAGGIPKSNDLIDLAVNLDNDFIFEMKSTTDDNVRSQIRKGVSQLYEYKYLQNKPDANLVLVVERPLNVVTQWMHEYLEQDRDILLLGDGDNRLFGS

pLDDT: mean 89.79, std 11.3, range [48.44, 98.38]

Radius of gyration: 13.06 Å; Cα contacts (8 Å, |Δi|>4): 177; chains: 1; bounding box: 36×29×33 Å